Protein AF-A0A352KMY7-F1 (afdb_monomer_lite)

pLDDT: mean 82.16, std 12.23, range [52.0, 92.75]

Sequence (49 aa):
MQQWAPEGRVCIGHGQMRERELEKIMSDFYHKKYNILVCTTIIETGIDV

Foldseek 3Di:
DCVVCVVFFEDEDEPVDDPVVNVVRVVCVVVVVGVHYHYPDDDPDPPPD

Structure (mmCIF, N/CA/C/O backbone):
data_AF-A0A352KMY7-F1
#
_entry.id   AF-A0A352KMY7-F1
#
loop_
_atom_site.group_PDB
_atom_site.id
_atom_site.type_symbol
_atom_site.label_atom_id
_atom_site.label_alt_id
_atom_site.label_comp_id
_atom_site.label_asym_id
_atom_site.label_entity_id
_atom_site.label_seq_id
_atom_site.pdbx_PDB_ins_code
_atom_site.Cartn_x
_atom_site.Cartn_y
_atom_site.Cartn_z
_atom_site.occupancy
_atom_site.B_iso_or_equiv
_atom_site.auth_seq_id
_atom_site.auth_comp_id
_atom_site.auth_asym_id
_atom_site.auth_atom_id
_atom_site.pdbx_PDB_model_num
ATOM 1 N N . MET A 1 1 ? 3.779 9.086 -12.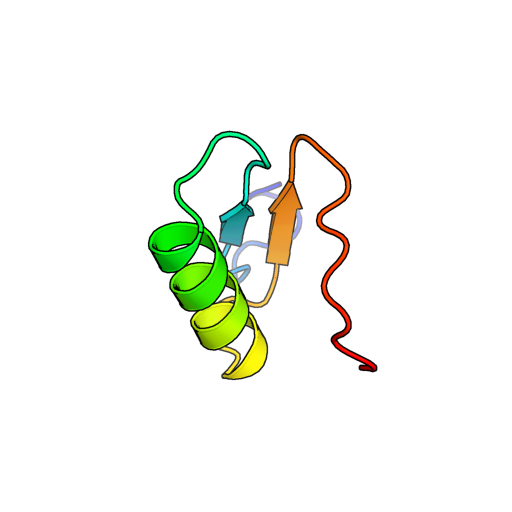032 1.00 61.06 1 MET A N 1
ATOM 2 C CA . MET A 1 1 ? 4.265 7.850 -11.373 1.00 61.06 1 MET A CA 1
ATOM 3 C C . MET A 1 1 ? 4.632 6.764 -12.379 1.00 61.06 1 MET A C 1
ATOM 5 O O . MET A 1 1 ? 5.789 6.375 -12.397 1.00 61.06 1 MET A O 1
ATOM 9 N N . GLN A 1 2 ? 3.719 6.336 -13.261 1.00 58.31 2 GLN A N 1
ATOM 10 C CA . GLN A 1 2 ? 3.995 5.248 -14.221 1.00 58.31 2 GLN A CA 1
ATOM 11 C C . GLN A 1 2 ? 5.193 5.496 -15.160 1.00 58.31 2 GLN A C 1
ATOM 13 O O . GLN A 1 2 ? 5.900 4.558 -15.492 1.00 58.31 2 GLN A O 1
ATOM 18 N N . GLN A 1 3 ? 5.484 6.749 -15.531 1.00 65.50 3 GLN A N 1
ATOM 19 C CA . GLN A 1 3 ? 6.653 7.071 -16.366 1.00 65.50 3 GLN A CA 1
ATOM 20 C C . GLN A 1 3 ? 8.012 6.924 -15.651 1.00 65.50 3 GLN A C 1
ATOM 22 O O . GLN A 1 3 ? 9.032 6.868 -16.323 1.00 65.50 3 GLN A O 1
ATOM 27 N N . TRP A 1 4 ? 8.050 6.920 -14.312 1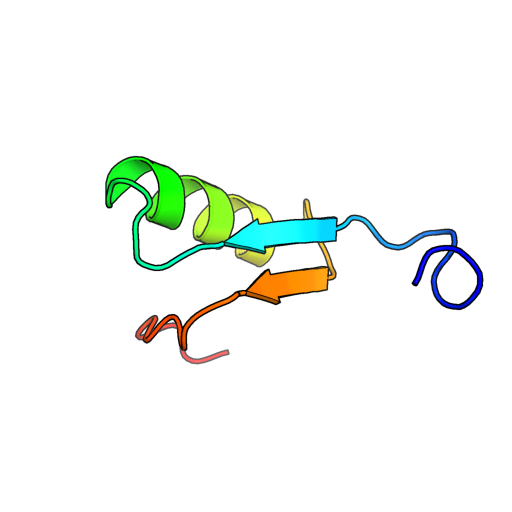.00 68.12 4 TRP A N 1
ATOM 28 C CA . TRP A 1 4 ? 9.299 6.966 -13.528 1.00 68.12 4 TRP A CA 1
ATOM 29 C C . TRP A 1 4 ? 9.585 5.638 -12.814 1.00 68.12 4 TRP A C 1
ATOM 31 O O . TRP A 1 4 ? 10.726 5.351 -12.472 1.00 68.12 4 TRP A O 1
ATOM 41 N N . ALA A 1 5 ? 8.553 4.816 -12.619 1.00 72.69 5 ALA A N 1
ATOM 42 C CA . ALA A 1 5 ? 8.654 3.463 -12.085 1.00 72.69 5 ALA A CA 1
ATOM 43 C C . ALA A 1 5 ? 7.727 2.528 -12.886 1.00 72.69 5 ALA A C 1
ATOM 45 O O . ALA A 1 5 ? 6.668 2.145 -12.386 1.00 72.69 5 ALA A O 1
ATOM 46 N N . PRO A 1 6 ? 8.083 2.192 -14.139 1.00 72.56 6 PRO A N 1
ATOM 47 C CA . PRO A 1 6 ? 7.250 1.356 -15.008 1.00 72.56 6 PRO A CA 1
ATOM 48 C C . PRO A 1 6 ? 7.028 -0.061 -14.450 1.00 72.56 6 PRO A C 1
ATOM 50 O O . PRO A 1 6 ? 5.956 -0.624 -14.635 1.00 72.56 6 PRO A O 1
ATOM 53 N N . GL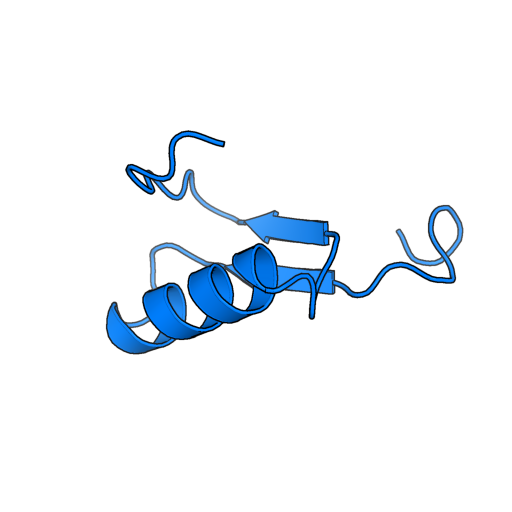U A 1 7 ? 7.987 -0.587 -13.682 1.00 83.81 7 GLU A N 1
ATOM 54 C CA . GLU A 1 7 ? 7.909 -1.888 -12.989 1.00 83.81 7 GLU A CA 1
ATOM 55 C C . GLU A 1 7 ? 7.318 -1.782 -11.563 1.00 83.81 7 GLU A C 1
ATOM 57 O O . GLU A 1 7 ? 7.317 -2.739 -10.782 1.00 83.81 7 GLU A O 1
ATOM 62 N N . GLY A 1 8 ? 6.879 -0.583 -11.164 1.00 86.56 8 GLY A N 1
ATOM 63 C CA . GLY A 1 8 ? 6.377 -0.306 -9.823 1.00 86.56 8 GLY A CA 1
ATOM 64 C C . GLY A 1 8 ? 5.025 -0.975 -9.582 1.00 86.56 8 GLY A C 1
ATOM 65 O O . GLY A 1 8 ? 4.026 -0.623 -10.206 1.00 86.56 8 GLY A O 1
ATOM 66 N N . ARG A 1 9 ? 4.966 -1.905 -8.626 1.00 91.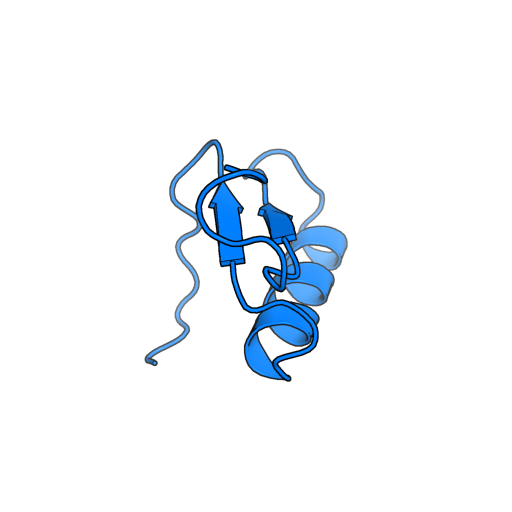44 9 ARG A N 1
ATOM 67 C CA . ARG A 1 9 ? 3.715 -2.487 -8.132 1.00 91.44 9 ARG A CA 1
ATOM 68 C C . ARG A 1 9 ? 3.208 -1.615 -6.995 1.00 91.44 9 ARG A C 1
ATOM 70 O O . ARG A 1 9 ? 3.730 -1.675 -5.881 1.00 91.44 9 ARG A O 1
ATOM 77 N N . VAL A 1 10 ? 2.199 -0.807 -7.299 1.00 90.94 10 VAL A N 1
ATOM 78 C CA . VAL A 1 10 ? 1.643 0.194 -6.384 1.00 90.94 10 VAL A CA 1
ATOM 79 C C . VAL A 1 10 ? 0.430 -0.359 -5.639 1.00 90.94 10 VAL A C 1
ATOM 81 O O . VAL A 1 10 ? -0.467 -0.925 -6.263 1.00 90.94 10 VAL A O 1
ATOM 84 N N . CYS A 1 11 ? 0.367 -0.141 -4.328 1.00 91.94 11 CYS A N 1
ATOM 85 C CA . CYS A 1 11 ? -0.855 -0.264 -3.534 1.00 91.94 11 CYS A CA 1
ATOM 86 C C . CYS A 1 11 ? -1.228 1.079 -2.889 1.00 91.94 11 CYS A C 1
ATOM 88 O O . CYS A 1 11 ? -0.387 1.967 -2.734 1.00 91.94 11 CYS A O 1
ATOM 90 N N . ILE A 1 12 ? -2.507 1.237 -2.538 1.00 91.56 12 ILE A N 1
ATOM 91 C CA . ILE A 1 12 ? -3.043 2.455 -1.919 1.00 91.56 12 ILE A CA 1
ATOM 92 C C . ILE A 1 12 ? -3.583 2.108 -0.534 1.00 91.56 12 ILE A C 1
ATOM 94 O O . ILE A 1 12 ? -4.468 1.268 -0.434 1.00 91.56 12 ILE A O 1
ATOM 98 N N . GLY A 1 13 ? -3.089 2.767 0.512 1.00 90.38 13 GLY A N 1
ATOM 99 C CA . GLY A 1 13 ? -3.617 2.661 1.874 1.00 90.38 13 GLY A CA 1
ATOM 100 C C . GLY A 1 13 ? -4.218 3.988 2.335 1.00 90.38 13 GLY A C 1
ATOM 101 O O . GLY A 1 13 ? -3.583 5.029 2.218 1.00 90.38 13 GLY A O 1
ATOM 102 N N . HIS A 1 14 ? -5.433 3.983 2.878 1.00 89.00 14 HIS A N 1
ATOM 103 C CA . HIS A 1 14 ? -6.078 5.188 3.411 1.00 89.00 14 HIS A CA 1
ATOM 104 C C . HIS A 1 14 ? -6.557 4.932 4.836 1.00 89.00 14 HIS A C 1
ATOM 106 O O . HIS A 1 14 ? -7.235 3.941 5.078 1.00 89.00 14 HIS A O 1
ATOM 112 N N . GLY A 1 15 ? -6.325 5.867 5.763 1.00 82.56 15 GLY A N 1
ATOM 113 C CA . GLY A 1 15 ? -6.807 5.762 7.152 1.00 82.56 15 GLY A CA 1
ATOM 114 C C . GLY A 1 15 ? -8.334 5.652 7.345 1.00 82.56 15 GLY A C 1
ATOM 115 O O . GLY A 1 15 ? -8.782 5.450 8.463 1.00 82.56 15 GLY A O 1
ATOM 116 N N . GLN A 1 16 ? -9.143 5.783 6.285 1.00 87.50 16 GLN A N 1
ATOM 117 C CA . GLN A 1 16 ? -10.599 5.571 6.313 1.00 87.50 16 GLN A CA 1
ATOM 118 C C . GLN A 1 16 ? -11.002 4.141 5.922 1.00 87.50 16 GLN A C 1
ATOM 120 O O . GLN A 1 16 ? -12.175 3.782 6.022 1.00 87.50 16 GLN A O 1
ATOM 125 N N . MET A 1 17 ? -10.056 3.332 5.440 1.00 90.19 17 MET A N 1
ATOM 126 C CA . MET A 1 17 ? -10.287 1.919 5.157 1.00 90.19 17 MET A CA 1
ATOM 127 C C . MET A 1 17 ? -10.527 1.158 6.455 1.00 90.19 17 MET A C 1
ATOM 129 O O . MET A 1 17 ? -10.041 1.545 7.520 1.00 90.19 17 MET A O 1
ATOM 133 N N . ARG A 1 18 ? -11.264 0.047 6.373 1.00 90.88 18 ARG A N 1
ATOM 134 C CA . ARG A 1 18 ? -11.441 -0.813 7.544 1.00 90.88 18 ARG A CA 1
ATOM 135 C C . ARG A 1 18 ? -10.089 -1.381 7.958 1.00 90.88 18 ARG A C 1
ATOM 137 O O . ARG A 1 18 ? -9.261 -1.702 7.108 1.00 90.88 18 ARG A O 1
ATOM 144 N N . GLU A 1 19 ? -9.910 -1.593 9.254 1.00 86.50 19 GLU A N 1
ATOM 145 C CA . GLU A 1 19 ? -8.670 -2.120 9.835 1.00 86.50 19 GLU A CA 1
ATOM 146 C C . GLU A 1 19 ? -8.178 -3.388 9.121 1.00 86.50 19 GLU A C 1
ATOM 148 O O . GLU A 1 19 ? -7.056 -3.429 8.631 1.00 86.50 19 GLU A O 1
ATOM 153 N N . ARG A 1 20 ? -9.064 -4.366 8.901 1.00 89.50 20 ARG A N 1
ATOM 154 C CA . ARG A 1 20 ? -8.743 -5.603 8.168 1.00 89.50 20 ARG A CA 1
ATOM 155 C C . ARG A 1 20 ? -8.270 -5.373 6.726 1.00 89.50 20 ARG A C 1
ATOM 157 O O . ARG A 1 20 ? -7.508 -6.172 6.182 1.00 89.50 20 ARG A O 1
ATOM 164 N N . GLU A 1 21 ? -8.766 -4.330 6.065 1.00 91.75 21 GLU A N 1
ATOM 165 C CA . GLU A 1 21 ? -8.329 -3.985 4.709 1.00 91.75 21 GLU A CA 1
ATOM 166 C C . GLU A 1 21 ? -6.935 -3.356 4.738 1.00 91.75 21 GLU A C 1
ATOM 168 O O . GLU A 1 21 ? -6.089 -3.727 3.924 1.00 91.75 21 GLU A O 1
ATOM 173 N N . LEU A 1 22 ? -6.676 -2.474 5.709 1.00 89.31 22 LEU A N 1
ATOM 174 C CA . LEU A 1 22 ? -5.348 -1.909 5.942 1.00 89.31 22 LEU A CA 1
ATOM 175 C C . LEU A 1 22 ? -4.332 -2.995 6.289 1.00 89.31 22 LEU A C 1
ATOM 177 O O . LEU A 1 22 ? -3.297 -3.068 5.636 1.00 89.31 22 LEU A O 1
ATOM 181 N N . GLU A 1 23 ? -4.640 -3.891 7.227 1.00 88.88 23 GLU A N 1
ATOM 182 C CA . GLU A 1 23 ? -3.774 -5.020 7.591 1.00 88.88 23 GLU A CA 1
ATOM 183 C C . GLU A 1 23 ? -3.395 -5.869 6.378 1.00 88.88 23 GLU A C 1
ATOM 185 O O . GLU A 1 23 ? -2.234 -6.245 6.205 1.00 88.88 23 GLU A O 1
ATOM 190 N N . LYS A 1 24 ? -4.362 -6.147 5.497 1.00 91.94 24 LYS A N 1
ATOM 191 C CA . LYS A 1 24 ? -4.108 -6.907 4.273 1.00 91.94 24 LYS A CA 1
ATOM 192 C C . LYS A 1 24 ? -3.146 -6.169 3.342 1.00 91.94 24 LYS A C 1
ATOM 194 O O . LYS A 1 24 ? -2.215 -6.786 2.830 1.00 91.94 24 LYS A O 1
ATOM 199 N N . ILE A 1 25 ? -3.351 -4.870 3.132 1.00 91.56 25 ILE A N 1
ATOM 200 C CA . ILE A 1 25 ? -2.490 -4.051 2.268 1.00 91.56 25 ILE A CA 1
ATOM 201 C C . ILE A 1 25 ? -1.077 -3.952 2.838 1.00 91.56 25 ILE A C 1
ATOM 203 O O . ILE A 1 25 ? -0.109 -4.123 2.096 1.00 91.56 25 ILE A O 1
ATOM 207 N N . MET A 1 26 ? -0.956 -3.742 4.147 1.00 89.00 26 MET A N 1
ATOM 208 C CA . MET A 1 26 ? 0.332 -3.684 4.834 1.00 89.00 26 MET A CA 1
ATOM 209 C C . MET A 1 26 ? 1.054 -5.033 4.785 1.00 89.00 26 MET A C 1
ATOM 211 O O . MET A 1 26 ? 2.244 -5.076 4.482 1.00 89.00 26 MET A O 1
ATOM 215 N N . SER A 1 27 ? 0.335 -6.143 4.978 1.00 90.69 27 SER A N 1
ATOM 216 C CA . SER A 1 27 ? 0.883 -7.492 4.818 1.00 90.69 27 SER A CA 1
ATOM 217 C C . SER A 1 27 ? 1.357 -7.747 3.386 1.00 90.69 27 SER A C 1
ATOM 219 O O . SER A 1 27 ? 2.472 -8.223 3.177 1.00 90.69 27 SER A O 1
ATOM 221 N N . ASP A 1 28 ? 0.566 -7.391 2.375 1.00 92.75 28 ASP A N 1
ATOM 222 C CA . ASP A 1 28 ? 0.948 -7.565 0.972 1.00 92.75 28 ASP A CA 1
ATOM 223 C C . ASP A 1 28 ? 2.169 -6.703 0.593 1.00 92.75 28 ASP A C 1
ATOM 225 O O . ASP A 1 28 ? 3.023 -7.147 -0.182 1.00 92.75 28 ASP A O 1
ATOM 229 N N . PHE A 1 29 ? 2.286 -5.500 1.160 1.00 90.56 29 PHE A N 1
ATOM 230 C CA . PHE A 1 29 ? 3.458 -4.639 1.003 1.00 90.56 29 PHE A CA 1
ATOM 231 C C . PHE A 1 29 ? 4.702 -5.238 1.681 1.00 90.56 29 PHE A C 1
ATOM 233 O O . PHE A 1 29 ? 5.747 -5.355 1.043 1.00 90.56 29 PHE A O 1
ATOM 240 N N . TYR A 1 30 ? 4.578 -5.722 2.923 1.00 88.19 30 TYR A N 1
ATOM 241 C CA . TYR A 1 30 ? 5.665 -6.378 3.663 1.00 88.19 30 TYR A CA 1
ATOM 242 C C . TYR A 1 30 ? 6.198 -7.625 2.939 1.00 88.19 30 TYR A C 1
ATOM 244 O O . TYR A 1 30 ? 7.404 -7.813 2.786 1.00 88.19 30 TYR A O 1
ATOM 252 N N . HIS A 1 31 ? 5.299 -8.439 2.381 1.00 92.31 31 HIS A N 1
ATOM 253 C CA . HIS A 1 31 ? 5.650 -9.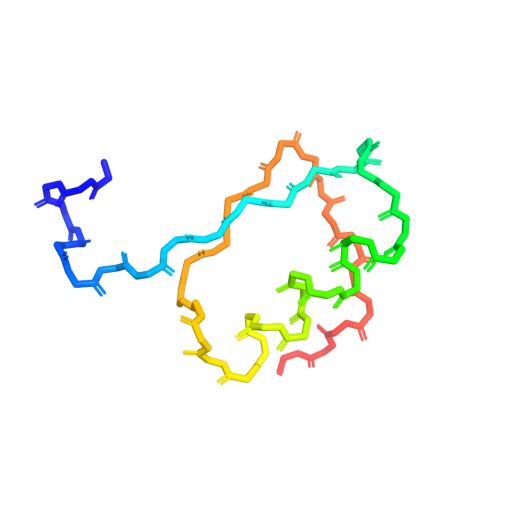608 1.568 1.00 92.31 31 HIS A CA 1
ATOM 254 C C . HIS A 1 31 ? 6.129 -9.249 0.147 1.00 92.31 31 HIS A C 1
ATOM 256 O O . HIS A 1 31 ? 6.208 -10.120 -0.721 1.00 92.31 31 HIS A O 1
ATOM 262 N N . LYS A 1 32 ? 6.446 -7.973 -0.115 1.00 90.56 32 LYS A N 1
ATOM 263 C CA . LYS A 1 32 ? 6.965 -7.446 -1.386 1.00 90.56 32 LYS A CA 1
ATOM 264 C C . LYS A 1 32 ? 6.051 -7.689 -2.589 1.00 90.56 32 LYS A C 1
ATOM 266 O O . LYS A 1 32 ? 6.513 -7.601 -3.731 1.00 90.56 32 LYS A O 1
ATOM 271 N N . LYS A 1 33 ? 4.756 -7.969 -2.389 1.00 92.25 33 LYS A N 1
ATOM 272 C CA . LYS A 1 33 ? 3.788 -8.053 -3.501 1.00 92.25 33 LYS A CA 1
ATOM 273 C C . LYS A 1 33 ? 3.591 -6.686 -4.145 1.00 92.25 33 LYS A C 1
ATOM 275 O O . LYS A 1 33 ? 3.440 -6.599 -5.359 1.00 92.25 33 LYS A O 1
ATOM 280 N N . TYR A 1 34 ? 3.704 -5.635 -3.341 1.00 92.69 34 TYR A N 1
ATOM 281 C CA . TYR A 1 34 ? 3.826 -4.250 -3.772 1.00 92.69 34 TYR A CA 1
ATOM 282 C C . TYR A 1 34 ? 5.165 -3.697 -3.297 1.00 92.69 34 TYR A C 1
ATOM 284 O O . TYR A 1 34 ? 5.716 -4.161 -2.303 1.00 92.69 34 TYR A O 1
ATOM 292 N N . ASN A 1 35 ? 5.709 -2.742 -4.038 1.00 88.94 35 ASN A N 1
ATOM 293 C CA . ASN A 1 35 ? 6.973 -2.081 -3.712 1.00 88.94 35 ASN A CA 1
ATOM 294 C C . ASN A 1 35 ? 6.817 -0.561 -3.578 1.00 88.94 35 ASN A C 1
ATOM 296 O O . ASN A 1 35 ? 7.766 0.118 -3.199 1.00 88.94 35 ASN A O 1
ATOM 300 N N . ILE A 1 36 ? 5.618 -0.034 -3.842 1.00 90.50 36 ILE A N 1
ATOM 301 C CA . ILE A 1 36 ? 5.256 1.364 -3.619 1.00 90.50 36 ILE A CA 1
ATOM 302 C C . ILE A 1 36 ? 3.910 1.396 -2.886 1.00 90.50 36 ILE A C 1
ATOM 304 O O . ILE A 1 36 ? 2.922 0.871 -3.398 1.00 90.50 36 ILE A O 1
ATOM 308 N N . LEU A 1 37 ? 3.868 2.020 -1.708 1.00 90.44 37 LEU A N 1
ATOM 309 C CA . LEU A 1 37 ? 2.641 2.283 -0.955 1.00 90.44 37 LEU A CA 1
ATOM 310 C C . LEU A 1 37 ? 2.327 3.778 -1.034 1.00 90.44 37 LEU A C 1
ATOM 312 O O . LEU A 1 37 ? 3.134 4.610 -0.624 1.00 90.44 37 LEU A O 1
ATOM 316 N N . VAL A 1 38 ? 1.152 4.119 -1.555 1.00 91.00 38 VAL A N 1
ATOM 317 C CA . VAL A 1 38 ? 0.640 5.494 -1.580 1.00 91.00 38 VAL A CA 1
ATOM 318 C C . VAL A 1 38 ? -0.418 5.638 -0.498 1.00 91.00 38 VAL A C 1
ATOM 320 O O . VAL A 1 38 ? -1.360 4.851 -0.458 1.00 91.00 38 VAL A O 1
ATOM 323 N N . CYS A 1 39 ? -0.294 6.650 0.360 1.00 89.12 39 CYS A N 1
ATOM 324 C CA . CYS A 1 39 ? -1.285 6.917 1.394 1.00 89.12 39 CYS A CA 1
ATOM 325 C C . CYS A 1 39 ? -1.722 8.383 1.445 1.00 89.12 39 CYS A C 1
ATOM 327 O O . CYS A 1 39 ? -0.945 9.294 1.172 1.00 89.12 39 CYS A O 1
ATOM 329 N N . THR A 1 40 ? -3.002 8.601 1.758 1.00 81.75 40 THR A N 1
ATOM 330 C CA . THR A 1 40 ? -3.628 9.932 1.917 1.00 81.75 40 THR A CA 1
ATOM 331 C C . THR A 1 40 ? -3.608 10.420 3.368 1.00 81.75 40 THR A C 1
ATOM 333 O O . THR A 1 40 ? -3.976 11.555 3.661 1.00 81.75 40 THR A O 1
ATOM 336 N N . THR A 1 41 ? -3.207 9.558 4.299 1.00 78.94 41 THR A N 1
ATOM 337 C CA . THR A 1 41 ? -3.043 9.845 5.726 1.00 78.94 41 THR A CA 1
ATOM 338 C C . THR A 1 41 ? -1.845 9.047 6.214 1.00 78.94 41 THR A C 1
ATOM 340 O O . THR A 1 41 ? -1.595 7.962 5.689 1.00 78.94 41 THR A O 1
ATOM 343 N N . ILE A 1 42 ? -1.115 9.571 7.202 1.00 74.81 42 ILE A N 1
ATOM 344 C CA . ILE A 1 42 ? -0.041 8.826 7.865 1.00 74.81 42 ILE A CA 1
ATOM 345 C C . ILE A 1 42 ? -0.641 7.523 8.396 1.00 74.81 42 ILE A C 1
ATOM 347 O O . ILE A 1 42 ? -1.559 7.547 9.214 1.00 74.81 42 ILE A O 1
ATOM 351 N N . ILE A 1 43 ? -0.150 6.397 7.884 1.00 73.12 43 ILE A N 1
ATOM 352 C CA . ILE A 1 43 ? -0.493 5.081 8.405 1.00 73.12 43 ILE A CA 1
ATOM 353 C 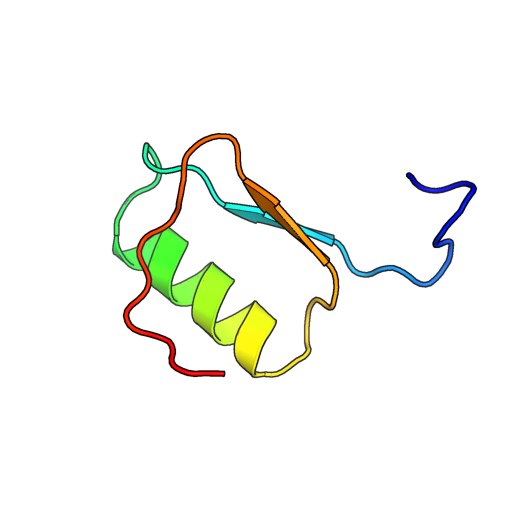C . ILE A 1 43 ? 0.556 4.784 9.472 1.00 73.12 43 ILE A C 1
ATOM 355 O O . ILE A 1 43 ? 1.674 4.388 9.150 1.00 73.12 43 ILE A O 1
ATOM 359 N N . GLU A 1 44 ? 0.222 5.052 10.734 1.00 68.31 44 GLU A N 1
ATOM 360 C CA . GLU A 1 44 ? 1.051 4.650 11.869 1.00 68.31 44 GLU A CA 1
ATOM 361 C C . GLU A 1 44 ? 0.940 3.137 12.015 1.00 68.31 44 GLU A C 1
ATOM 363 O O . GLU A 1 44 ? 0.126 2.591 12.755 1.00 68.31 44 GLU A O 1
ATOM 368 N N . THR A 1 45 ? 1.722 2.431 11.217 1.00 60.88 45 THR A N 1
ATOM 369 C CA . THR A 1 45 ? 1.989 1.034 11.479 1.00 60.88 45 THR A CA 1
ATOM 370 C C . THR A 1 45 ? 3.201 0.978 12.380 1.00 60.88 45 THR A C 1
ATOM 372 O O . THR A 1 45 ? 4.250 1.485 11.991 1.00 60.88 45 THR A O 1
ATOM 375 N N . GLY A 1 46 ? 3.105 0.303 13.525 1.00 58.19 46 GLY A N 1
ATOM 376 C CA . GLY A 1 46 ? 4.266 -0.133 14.316 1.00 58.19 46 GLY A CA 1
ATOM 377 C C . GLY A 1 46 ? 5.148 -1.159 13.582 1.00 58.19 46 GLY A C 1
ATOM 378 O O . GLY A 1 46 ? 5.671 -2.080 14.198 1.00 58.19 46 GLY A O 1
ATOM 379 N N . ILE A 1 47 ? 5.244 -1.048 12.255 1.00 57.75 47 ILE A N 1
ATOM 380 C CA . ILE A 1 47 ? 6.156 -1.778 11.391 1.00 57.75 47 ILE A CA 1
ATOM 381 C C . ILE A 1 47 ? 7.481 -1.028 11.494 1.00 57.75 47 ILE A C 1
ATOM 383 O O . ILE A 1 47 ? 7.735 -0.084 10.748 1.00 57.75 47 ILE A O 1
ATOM 387 N N . ASP A 1 48 ? 8.296 -1.433 12.463 1.00 56.50 48 ASP A N 1
ATOM 388 C CA . ASP A 1 48 ? 9.740 -1.270 12.345 1.00 56.50 48 ASP A CA 1
ATOM 389 C C . ASP A 1 48 ? 10.171 -1.993 11.058 1.00 56.50 48 ASP A C 1
ATOM 391 O O . ASP A 1 48 ? 9.862 -3.175 10.860 1.00 56.50 48 ASP A O 1
ATOM 395 N N . VAL A 1 49 ? 10.791 -1.245 10.145 1.00 52.00 49 VAL A N 1
ATOM 396 C CA . VAL A 1 49 ? 11.345 -1.741 8.874 1.00 52.00 49 VAL A CA 1
ATOM 397 C C . VAL A 1 49 ? 12.707 -2.373 9.111 1.00 52.00 49 VAL A C 1
ATOM 399 O O . VAL A 1 49 ? 13.523 -1.746 9.821 1.00 52.00 49 VAL A O 1
#

Radius of gyration: 11.16 Å; chains: 1; bounding box: 23×20×31 Å

Secondary structure (DSSP, 8-state):
-TTT-TT--EEEE-TTS-HHHHHHHHHHHHTTS-SEEEESS--------